Protein AF-A0A532AGA0-F1 (afdb_monomer_lite)

Foldseek 3Di:
DDDDDDDDDPPPCPVVVQVVVCVVVLAQDDDDDPVVVVPPDPPDDDPCVRVVVSVVSVVVSVVVVVCVVCVVVVVVVVVVVVD

Sequence (83 aa):
PKNILMIGPTGVGKTEISRRLARLAGAPFVKVEATKFTEVGYVGRDVEQIIRDLVEIAIGLVREKMREDVKARAHVNAEERVL

Secondary structure (DSSP, 8-state):
---------TTSSHHHHHHHHHHHTT-------GGGGTSTT-TT--THHHHHHHHHHHHHHHHHHHHHHHHHHHHHHHHHTT-

Radius of gyration: 19.64 Å; chains: 1; bounding box: 49×30×55 Å

pLDDT: mean 89.91, std 11.26, range [54.94, 98.25]

Structure (mmCIF, N/CA/C/O backbone):
data_AF-A0A532AGA0-F1
#
_entry.id   AF-A0A532AGA0-F1
#
loop_
_atom_site.group_PDB
_atom_site.id
_atom_site.type_symbol
_atom_site.label_atom_id
_atom_site.label_alt_id
_atom_site.label_comp_id
_atom_site.label_asym_id
_atom_site.label_entity_id
_atom_site.label_seq_id
_atom_site.pdbx_PDB_ins_code
_atom_site.Cartn_x
_atom_site.Cartn_y
_atom_site.Cartn_z
_atom_site.occupancy
_atom_site.B_iso_or_equiv
_atom_site.auth_seq_id
_atom_site.auth_comp_id
_atom_site.auth_asym_id
_atom_site.auth_atom_id
_atom_site.pdbx_PDB_model_num
ATOM 1 N N . PRO A 1 1 ? -2.273 -16.490 -5.947 1.00 76.81 1 PRO A N 1
ATOM 2 C CA . PRO A 1 1 ? -2.257 -15.111 -6.504 1.00 76.81 1 PRO A CA 1
ATOM 3 C C . PRO A 1 1 ? -1.831 -15.125 -7.977 1.00 76.81 1 PRO A C 1
ATOM 5 O O . PRO A 1 1 ? -0.921 -15.873 -8.318 1.00 76.81 1 PRO A O 1
ATOM 8 N N . LYS A 1 2 ? -2.492 -14.344 -8.841 1.00 94.06 2 LYS A N 1
ATOM 9 C CA . LYS A 1 2 ? -2.048 -14.121 -10.227 1.00 94.06 2 LYS A CA 1
ATOM 10 C C . LYS A 1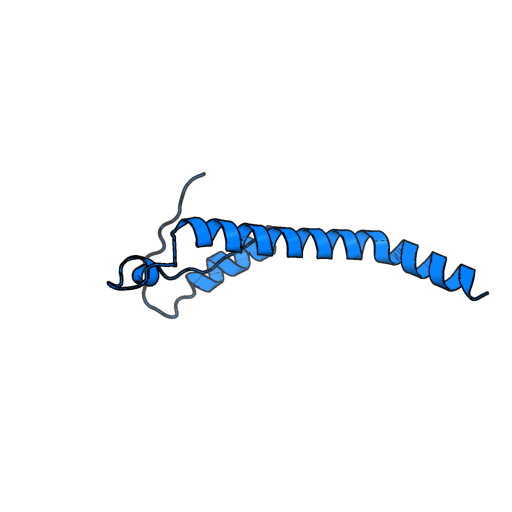 2 ? -1.468 -12.708 -10.311 1.00 94.06 2 LYS A C 1
ATOM 12 O O . LYS A 1 2 ? -2.207 -11.745 -10.135 1.00 94.06 2 LYS A O 1
ATOM 17 N N . ASN A 1 3 ? -0.156 -12.595 -10.507 1.00 95.31 3 ASN A N 1
ATOM 18 C CA . ASN A 1 3 ? 0.527 -11.301 -10.585 1.00 95.31 3 ASN A CA 1
ATOM 19 C C . ASN A 1 3 ? 0.199 -10.595 -11.912 1.00 95.31 3 ASN A C 1
ATOM 21 O O . ASN A 1 3 ? -0.021 -11.256 -12.926 1.00 95.31 3 ASN A O 1
ATOM 25 N N . ILE A 1 4 ? 0.168 -9.259 -11.899 1.00 96.25 4 ILE A N 1
ATOM 26 C CA . ILE A 1 4 ? -0.198 -8.427 -13.054 1.00 96.25 4 ILE A CA 1
ATOM 27 C C . ILE A 1 4 ? 1.016 -7.603 -13.488 1.00 96.25 4 ILE A C 1
ATOM 29 O O . ILE A 1 4 ? 1.622 -6.914 -12.669 1.00 96.25 4 ILE A O 1
ATOM 33 N N . LEU A 1 5 ? 1.325 -7.628 -14.785 1.00 97.19 5 LEU A N 1
ATOM 34 C CA . LEU A 1 5 ? 2.276 -6.721 -15.422 1.00 97.19 5 LEU A CA 1
ATOM 35 C C . LEU A 1 5 ? 1.499 -5.679 -16.237 1.00 97.19 5 LEU A C 1
ATOM 37 O O . LEU A 1 5 ? 0.801 -6.028 -17.185 1.00 97.19 5 LEU A O 1
ATOM 41 N N . MET A 1 6 ? 1.609 -4.402 -15.870 1.00 97.19 6 MET A N 1
ATOM 42 C CA . MET A 1 6 ? 0.972 -3.301 -16.601 1.00 97.19 6 MET A CA 1
ATOM 43 C C . MET A 1 6 ? 1.958 -2.677 -17.593 1.00 97.19 6 MET A C 1
ATOM 45 O O . MET A 1 6 ? 2.989 -2.147 -17.179 1.00 97.19 6 MET A O 1
ATOM 49 N N . ILE A 1 7 ? 1.622 -2.674 -18.884 1.00 97.31 7 ILE A N 1
ATOM 50 C CA . ILE A 1 7 ? 2.451 -2.101 -19.956 1.00 97.31 7 ILE A CA 1
ATOM 51 C C . ILE A 1 7 ? 1.749 -0.864 -20.528 1.00 97.31 7 ILE A C 1
ATOM 53 O O . ILE A 1 7 ? 0.562 -0.904 -20.835 1.00 97.31 7 ILE A O 1
ATOM 57 N N . GLY A 1 8 ? 2.473 0.251 -20.647 1.00 96.94 8 GLY A N 1
ATOM 58 C CA . GLY A 1 8 ? 1.965 1.501 -21.227 1.00 96.94 8 GLY A CA 1
ATOM 59 C C . GLY A 1 8 ? 2.845 2.711 -20.883 1.00 96.94 8 GLY A C 1
ATOM 60 O O . GLY A 1 8 ? 3.677 2.605 -19.973 1.00 96.94 8 GLY A O 1
ATOM 61 N N . PRO A 1 9 ? 2.668 3.869 -21.547 1.00 97.56 9 PRO A N 1
ATOM 62 C CA . PRO A 1 9 ? 3.496 5.059 -21.325 1.00 97.56 9 PRO A CA 1
ATOM 63 C C . PRO A 1 9 ? 3.269 5.687 -19.939 1.00 97.56 9 PRO A C 1
ATOM 65 O O . PRO A 1 9 ? 2.387 5.279 -19.176 1.00 97.56 9 PRO A O 1
ATOM 68 N N . THR A 1 10 ? 4.104 6.646 -19.542 1.00 95.69 10 THR A N 1
ATOM 69 C CA . THR A 1 10 ? 3.910 7.397 -18.290 1.00 95.69 10 THR A CA 1
ATOM 70 C C . THR A 1 10 ? 2.604 8.203 -18.339 1.00 95.69 10 THR A C 1
ATOM 72 O O . THR A 1 10 ? 2.073 8.491 -19.405 1.00 95.69 10 THR A O 1
ATOM 75 N N . GLY A 1 11 ? 2.015 8.497 -17.177 1.00 96.12 11 GLY A N 1
ATOM 76 C CA . GLY A 1 11 ? 0.789 9.306 -17.094 1.00 96.12 11 GLY A CA 1
ATOM 77 C C . GLY A 1 11 ? -0.538 8.591 -17.398 1.00 96.12 11 GLY A C 1
ATOM 78 O O . GLY A 1 11 ? -1.574 9.092 -16.986 1.00 96.12 11 GLY A O 1
ATOM 79 N N . VAL A 1 12 ? -0.551 7.388 -17.987 1.00 97.69 12 VAL A N 1
ATOM 80 C CA . VAL A 1 12 ? -1.807 6.661 -18.327 1.00 97.69 12 VAL A CA 1
ATOM 81 C C . VAL A 1 12 ? -2.549 6.031 -17.136 1.00 97.69 12 VAL A C 1
ATOM 83 O O . VAL A 1 12 ? -3.473 5.247 -17.317 1.00 97.69 12 VAL A O 1
ATOM 86 N N . GLY A 1 13 ? -2.127 6.314 -15.902 1.00 97.38 13 GLY A N 1
ATOM 87 C CA . GLY A 1 13 ? -2.844 5.869 -14.703 1.00 97.38 13 GLY A CA 1
ATOM 88 C C . GLY A 1 13 ? -2.489 4.480 -14.158 1.00 97.38 13 GLY A C 1
ATOM 89 O O . GLY A 1 13 ? -3.145 4.043 -13.223 1.00 97.38 13 GLY A O 1
ATOM 90 N N . LYS A 1 14 ? -1.431 3.803 -14.636 1.00 98.25 14 LYS A N 1
ATOM 91 C CA . LYS A 1 14 ? -1.002 2.478 -14.112 1.00 98.25 14 LYS A CA 1
ATOM 92 C C . LYS A 1 14 ? -0.935 2.427 -12.575 1.00 98.25 14 LYS A C 1
ATOM 94 O O . LYS A 1 14 ? -1.526 1.561 -11.941 1.00 98.25 14 LYS A O 1
ATOM 99 N N . THR A 1 15 ? -0.262 3.404 -11.965 1.00 97.06 15 THR A N 1
ATOM 100 C CA . THR A 1 15 ? -0.146 3.508 -10.500 1.00 97.06 15 THR A CA 1
ATOM 101 C C . THR A 1 15 ? -1.483 3.823 -9.830 1.00 97.06 15 THR A C 1
ATOM 103 O O . THR A 1 15 ? -1.742 3.349 -8.726 1.00 97.06 15 THR A O 1
ATOM 106 N N . GLU A 1 16 ? -2.325 4.628 -10.477 1.00 98.06 16 GLU A N 1
ATOM 107 C CA . GLU A 1 16 ? -3.615 5.054 -9.930 1.00 98.06 16 GLU A CA 1
ATOM 108 C C . GLU A 1 16 ? -4.618 3.899 -9.910 1.00 98.06 16 GLU A C 1
ATOM 110 O O . GLU A 1 16 ? -5.321 3.724 -8.918 1.00 98.06 16 GLU A O 1
ATOM 115 N N . ILE A 1 17 ? -4.617 3.055 -10.948 1.00 97.88 17 ILE A N 1
ATOM 116 C CA . ILE A 1 17 ? -5.423 1.830 -11.007 1.00 97.88 17 ILE A CA 1
ATOM 117 C C . ILE A 1 17 ? -5.092 0.931 -9.810 1.00 97.88 17 ILE A C 1
ATOM 119 O O . ILE A 1 17 ? -5.991 0.577 -9.047 1.00 97.88 17 ILE A O 1
ATOM 123 N N . SER A 1 18 ? -3.811 0.622 -9.583 1.00 97.56 18 SER A N 1
ATOM 124 C CA . SER A 1 18 ? -3.396 -0.229 -8.458 1.00 97.56 18 SER A CA 1
ATOM 125 C C . SER A 1 18 ? -3.722 0.396 -7.098 1.00 97.56 18 SER A C 1
ATOM 127 O O . SER A 1 18 ? -4.237 -0.283 -6.210 1.00 97.56 18 SER A O 1
ATOM 129 N N . ARG A 1 19 ? -3.473 1.703 -6.939 1.00 97.69 19 ARG A N 1
ATOM 130 C CA . ARG A 1 19 ? -3.753 2.436 -5.695 1.00 97.69 19 ARG A CA 1
ATOM 131 C C . ARG A 1 19 ? -5.245 2.443 -5.364 1.00 97.69 19 ARG A C 1
ATOM 133 O O . ARG A 1 19 ? -5.619 2.213 -4.216 1.00 97.69 19 ARG A O 1
ATOM 140 N N . ARG A 1 20 ? -6.102 2.721 -6.350 1.00 98.00 20 ARG A N 1
ATOM 141 C CA . ARG A 1 20 ? -7.559 2.747 -6.160 1.00 98.00 20 ARG A CA 1
ATOM 142 C C . ARG A 1 20 ? -8.117 1.363 -5.888 1.00 98.00 20 ARG A C 1
ATOM 144 O O . ARG A 1 20 ? -8.946 1.236 -4.995 1.00 98.00 20 ARG A O 1
ATOM 151 N N . LEU A 1 21 ? -7.633 0.343 -6.593 1.00 97.56 21 LEU A N 1
ATOM 152 C CA . LEU A 1 21 ? -8.030 -1.038 -6.339 1.00 97.56 21 LEU A CA 1
ATOM 153 C C . LEU A 1 21 ? -7.743 -1.439 -4.887 1.00 97.56 21 LEU A C 1
ATOM 155 O O . LEU A 1 21 ? -8.625 -1.969 -4.220 1.00 97.56 21 LEU A O 1
ATOM 159 N N . ALA A 1 22 ? -6.550 -1.122 -4.374 1.00 97.69 22 ALA A N 1
ATOM 160 C CA . ALA A 1 22 ? -6.205 -1.413 -2.987 1.00 97.69 22 ALA A CA 1
ATOM 161 C C . ALA A 1 22 ? -7.107 -0.669 -1.988 1.00 97.69 22 ALA A C 1
ATOM 163 O O . ALA A 1 22 ? -7.592 -1.277 -1.039 1.00 97.69 22 ALA A O 1
ATOM 164 N N . ARG A 1 23 ? -7.411 0.615 -2.235 1.00 96.50 23 ARG A N 1
ATOM 165 C CA . ARG A 1 23 ? -8.355 1.385 -1.403 1.00 96.50 23 ARG A CA 1
ATOM 166 C C . ARG A 1 23 ? -9.758 0.780 -1.391 1.00 96.50 23 ARG A C 1
ATOM 168 O O . ARG A 1 23 ? -10.332 0.633 -0.320 1.00 96.50 23 ARG A O 1
ATOM 175 N N . LEU A 1 24 ? -10.293 0.415 -2.556 1.00 97.44 24 LEU A N 1
ATOM 176 C CA . LEU A 1 24 ? -11.617 -0.208 -2.674 1.00 97.44 24 LEU A CA 1
ATOM 177 C C . LEU A 1 24 ? -11.674 -1.572 -1.977 1.00 97.44 24 LEU A C 1
ATOM 179 O O . LEU A 1 24 ? -12.689 -1.912 -1.380 1.00 97.44 24 LEU A O 1
ATOM 183 N N . ALA A 1 25 ? -10.580 -2.331 -2.023 1.00 96.62 25 ALA A N 1
ATOM 184 C CA . ALA A 1 25 ? -10.461 -3.608 -1.330 1.00 96.62 25 ALA A CA 1
ATOM 185 C C . ALA A 1 25 ? -10.162 -3.470 0.176 1.00 96.62 25 ALA A C 1
ATOM 187 O O . ALA A 1 25 ? -10.099 -4.484 0.866 1.00 96.62 25 ALA A O 1
ATOM 188 N N . GLY A 1 26 ? -9.928 -2.253 0.687 1.00 95.50 26 GLY A N 1
ATOM 189 C CA . GLY A 1 26 ? -9.454 -2.044 2.058 1.00 95.50 26 GLY A CA 1
ATOM 190 C C . GLY A 1 26 ? -8.118 -2.744 2.335 1.00 95.50 26 GLY A C 1
ATOM 191 O O . GLY A 1 26 ? -7.907 -3.255 3.431 1.00 95.50 26 GLY A O 1
ATOM 192 N N . ALA A 1 27 ? -7.242 -2.826 1.333 1.00 97.44 27 ALA A N 1
ATOM 193 C CA . ALA A 1 27 ? -5.971 -3.536 1.402 1.00 97.44 27 ALA A CA 1
ATOM 194 C C . ALA A 1 27 ? -4.789 -2.565 1.595 1.00 97.44 27 ALA A C 1
ATOM 196 O O . ALA A 1 27 ? -4.789 -1.473 1.014 1.00 97.44 27 ALA A O 1
ATOM 197 N N . PRO A 1 28 ? -3.750 -2.953 2.361 1.00 98.00 28 PRO A N 1
ATOM 198 C CA . PRO A 1 28 ? -2.521 -2.170 2.458 1.00 98.00 28 PRO A CA 1
ATOM 199 C C . PRO A 1 28 ? -1.830 -2.082 1.087 1.00 98.00 28 PRO A C 1
ATOM 201 O O . PRO A 1 28 ? -1.849 -3.031 0.302 1.00 98.00 28 PRO A O 1
ATOM 204 N N . PHE A 1 29 ? -1.219 -0.933 0.788 1.00 97.88 29 PHE A N 1
ATOM 205 C CA . PHE A 1 29 ? -0.620 -0.651 -0.519 1.00 97.88 29 PHE A CA 1
ATOM 206 C C . PHE A 1 29 ? 0.714 0.079 -0.382 1.00 97.88 29 PHE A C 1
ATOM 208 O O . PHE A 1 29 ? 0.777 1.133 0.246 1.00 97.88 29 PHE A O 1
ATOM 215 N N . VAL A 1 30 ? 1.751 -0.430 -1.051 1.00 96.88 30 VAL A N 1
ATOM 216 C CA . VAL A 1 30 ? 3.085 0.182 -1.110 1.00 96.88 30 VAL A CA 1
ATOM 217 C C . VAL A 1 30 ? 3.494 0.412 -2.572 1.00 96.88 30 VAL A C 1
ATOM 219 O O . VAL A 1 30 ? 3.328 -0.465 -3.420 1.00 96.88 30 VAL A O 1
ATOM 222 N N . LYS A 1 31 ? 4.019 1.603 -2.893 1.00 95.56 31 LYS A N 1
ATOM 223 C CA . LYS A 1 31 ? 4.630 1.907 -4.201 1.00 95.56 31 LYS A CA 1
ATOM 224 C C . LYS A 1 31 ? 6.145 1.845 -4.048 1.00 95.56 31 LYS A C 1
ATOM 226 O O . LYS A 1 31 ? 6.710 2.617 -3.280 1.00 95.56 31 LYS A O 1
ATOM 231 N N . VAL A 1 32 ? 6.794 1.021 -4.861 1.00 92.75 32 VAL A N 1
ATOM 232 C CA . VAL A 1 32 ? 8.248 0.853 -4.854 1.00 92.75 32 VAL A CA 1
ATOM 233 C C . VAL A 1 32 ? 8.803 1.003 -6.273 1.00 92.75 32 VAL A C 1
ATOM 235 O O . VAL A 1 32 ? 8.152 0.626 -7.244 1.00 92.75 32 VAL A O 1
ATOM 238 N N . GLU A 1 33 ? 9.992 1.593 -6.400 1.00 90.44 33 GLU A N 1
ATOM 239 C CA . GLU A 1 33 ? 10.711 1.734 -7.673 1.00 90.44 33 GLU A CA 1
ATOM 240 C C . GLU A 1 33 ? 11.832 0.698 -7.741 1.00 90.44 33 GLU A C 1
ATOM 242 O O . GLU A 1 33 ? 12.704 0.680 -6.877 1.00 90.44 33 GLU A O 1
ATOM 247 N N . ALA A 1 34 ? 11.797 -0.167 -8.758 1.00 87.44 34 ALA A N 1
ATOM 248 C CA . ALA A 1 34 ? 12.688 -1.324 -8.858 1.00 87.44 34 ALA A CA 1
ATOM 249 C C . ALA A 1 34 ? 14.168 -0.947 -9.042 1.00 87.44 34 ALA A C 1
ATOM 251 O O . ALA A 1 34 ? 15.042 -1.647 -8.540 1.00 87.44 34 ALA A O 1
ATOM 252 N N . THR A 1 35 ? 14.454 0.180 -9.702 1.00 84.88 35 THR A N 1
ATOM 253 C CA . THR A 1 35 ? 15.831 0.646 -9.943 1.00 84.88 35 THR A CA 1
ATOM 254 C C . THR A 1 35 ? 16.592 0.930 -8.647 1.00 84.88 35 THR A C 1
ATOM 256 O O . THR A 1 35 ? 17.805 0.749 -8.599 1.00 84.88 35 THR A O 1
ATOM 259 N N . LYS A 1 36 ? 15.881 1.258 -7.559 1.00 80.62 36 LYS A N 1
ATOM 260 C CA . LYS A 1 36 ? 16.470 1.529 -6.237 1.00 80.62 36 LYS A CA 1
ATOM 261 C C . LYS A 1 36 ? 17.175 0.327 -5.605 1.00 80.62 36 LYS A C 1
ATOM 263 O O . LYS A 1 36 ? 17.925 0.521 -4.657 1.00 80.62 36 LYS A O 1
ATOM 268 N N . PHE A 1 37 ? 16.922 -0.891 -6.088 1.00 78.88 37 PHE A N 1
ATOM 269 C CA . PHE A 1 37 ? 17.525 -2.123 -5.557 1.00 78.88 37 PHE A CA 1
ATOM 270 C C . PHE A 1 37 ? 18.705 -2.618 -6.396 1.00 78.88 37 PHE A C 1
ATOM 272 O O . PHE A 1 37 ? 19.360 -3.584 -6.020 1.00 78.88 37 PHE A O 1
ATOM 279 N N . THR A 1 38 ? 18.970 -1.978 -7.536 1.00 76.06 38 THR A N 1
ATOM 280 C CA . THR A 1 38 ? 20.042 -2.366 -8.464 1.00 76.06 38 THR A CA 1
ATOM 281 C C . THR A 1 38 ? 21.117 -1.290 -8.619 1.00 76.06 38 THR A C 1
ATOM 283 O O . THR A 1 38 ? 22.139 -1.540 -9.251 1.00 76.06 38 THR A O 1
ATOM 286 N N . GLU A 1 39 ? 20.903 -0.088 -8.076 1.00 73.50 39 GLU A N 1
ATOM 287 C CA . GLU A 1 39 ? 21.888 0.997 -8.094 1.00 73.50 39 GLU A CA 1
ATOM 288 C C . GLU A 1 39 ? 23.086 0.661 -7.183 1.00 73.50 39 GLU A C 1
ATOM 290 O O . GLU A 1 39 ? 22.950 0.443 -5.976 1.00 73.50 39 GLU A O 1
ATOM 295 N N . VAL A 1 40 ? 24.274 0.586 -7.793 1.00 56.09 40 VAL A N 1
ATOM 296 C CA . VAL A 1 40 ? 25.547 0.227 -7.150 1.00 56.09 40 VAL A CA 1
ATOM 297 C C . VAL A 1 40 ? 25.851 1.220 -6.023 1.00 56.09 40 VAL A C 1
ATOM 299 O O . VAL A 1 40 ? 26.094 2.395 -6.285 1.00 56.09 40 VAL A O 1
ATOM 302 N N . GLY A 1 41 ? 25.847 0.751 -4.771 1.00 58.16 41 GLY A N 1
ATOM 303 C CA . GLY A 1 41 ? 26.275 1.537 -3.604 1.00 58.16 41 GLY A CA 1
ATOM 304 C C . GLY A 1 41 ? 25.295 1.605 -2.431 1.00 58.16 41 GLY A C 1
ATOM 305 O O . GLY A 1 41 ? 25.672 2.101 -1.373 1.00 58.16 41 GLY A O 1
ATOM 306 N N . TYR A 1 42 ? 24.070 1.086 -2.549 1.00 56.53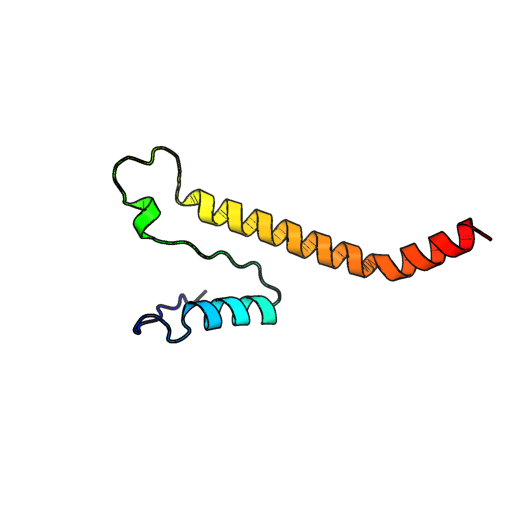 42 TYR A N 1
ATOM 307 C CA . TYR A 1 42 ? 23.119 1.114 -1.431 1.00 56.53 42 TYR A CA 1
ATOM 308 C C . TYR A 1 42 ? 23.206 -0.149 -0.558 1.00 56.53 42 TYR A C 1
ATOM 310 O O . TYR A 1 42 ? 22.380 -1.056 -0.636 1.00 56.53 42 TYR A O 1
ATOM 318 N N . VAL A 1 43 ? 24.212 -0.197 0.317 1.00 54.94 43 VAL A N 1
ATOM 319 C CA . VAL A 1 43 ? 24.306 -1.183 1.408 1.00 54.94 43 VAL A CA 1
ATOM 320 C C . VAL A 1 43 ? 23.257 -0.816 2.471 1.00 54.94 43 VAL A C 1
ATOM 322 O O . VAL A 1 43 ? 23.571 -0.155 3.454 1.00 54.94 43 VAL A O 1
ATOM 325 N N . GLY A 1 44 ? 21.975 -1.134 2.245 1.00 58.44 44 GLY A N 1
ATOM 326 C CA . GLY A 1 44 ? 20.935 -0.867 3.255 1.00 58.44 44 GLY A CA 1
ATOM 327 C C . GLY A 1 44 ? 19.466 -0.880 2.820 1.00 58.44 44 GLY A C 1
ATOM 328 O O . GLY A 1 44 ? 18.598 -0.875 3.689 1.00 58.44 44 GLY A O 1
ATOM 329 N N . ARG A 1 45 ? 19.138 -0.917 1.520 1.00 62.81 45 ARG A N 1
ATOM 330 C CA . ARG A 1 45 ? 17.753 -1.152 1.061 1.00 62.81 45 ARG A CA 1
ATOM 331 C C . ARG A 1 45 ? 17.618 -2.575 0.548 1.00 62.81 45 ARG A C 1
ATOM 333 O O . ARG A 1 45 ? 17.725 -2.836 -0.643 1.00 62.81 45 ARG A O 1
ATOM 340 N N . ASP A 1 46 ? 17.401 -3.482 1.487 1.00 76.00 46 ASP A N 1
ATOM 341 C CA . ASP A 1 46 ? 17.027 -4.861 1.198 1.00 76.00 46 ASP A CA 1
ATOM 342 C C . ASP A 1 46 ? 15.627 -4.903 0.554 1.00 76.00 46 ASP A C 1
ATOM 344 O O . ASP A 1 46 ? 14.740 -4.131 0.933 1.00 76.00 46 ASP A O 1
ATOM 348 N N . VAL A 1 47 ? 15.409 -5.815 -0.395 1.00 82.06 47 VAL A N 1
ATOM 349 C CA . VAL A 1 47 ? 14.082 -6.146 -0.939 1.00 82.06 47 VAL A CA 1
ATOM 350 C C . VAL A 1 47 ? 13.085 -6.503 0.166 1.00 82.06 47 VAL A C 1
ATOM 352 O O . VAL A 1 47 ? 11.891 -6.235 0.024 1.00 82.06 47 VAL A O 1
ATOM 355 N N . GLU A 1 48 ? 13.560 -7.006 1.307 1.00 87.56 48 GLU A N 1
ATOM 356 C CA . GLU A 1 48 ? 12.734 -7.218 2.497 1.00 87.56 48 GLU A CA 1
ATOM 357 C C . GLU A 1 48 ? 12.062 -5.941 3.030 1.00 87.56 48 GLU A C 1
ATOM 359 O O . GLU A 1 48 ? 10.990 -6.012 3.637 1.00 87.56 48 GLU A O 1
ATOM 364 N N . GLN A 1 49 ? 12.641 -4.760 2.784 1.00 87.62 49 GLN A N 1
ATOM 365 C CA . GLN A 1 49 ? 12.059 -3.489 3.217 1.00 87.62 49 GLN A CA 1
ATOM 366 C C . GLN A 1 49 ? 10.676 -3.258 2.598 1.00 87.62 49 GLN A C 1
ATOM 368 O O . GLN A 1 49 ? 9.806 -2.691 3.249 1.00 87.62 49 GLN A O 1
ATOM 373 N N . ILE A 1 50 ? 10.436 -3.770 1.386 1.00 92.00 50 ILE A N 1
ATOM 374 C CA . ILE A 1 50 ? 9.131 -3.684 0.715 1.00 92.00 50 ILE A CA 1
ATOM 375 C C . ILE A 1 50 ? 8.040 -4.327 1.576 1.00 92.00 50 ILE A C 1
ATOM 377 O O . ILE A 1 50 ? 6.935 -3.795 1.698 1.00 92.00 50 ILE A O 1
ATOM 381 N N . ILE A 1 51 ? 8.355 -5.473 2.184 1.00 93.94 51 ILE A N 1
ATOM 382 C CA . ILE A 1 51 ? 7.425 -6.204 3.042 1.00 93.94 51 ILE A CA 1
ATOM 383 C C . ILE A 1 51 ? 7.267 -5.491 4.385 1.00 93.94 51 ILE A C 1
ATOM 385 O O . ILE A 1 51 ? 6.143 -5.369 4.867 1.00 93.94 51 ILE A O 1
ATOM 389 N N . ARG A 1 52 ? 8.357 -4.970 4.964 1.00 94.44 52 ARG A N 1
ATOM 390 C CA . ARG A 1 52 ? 8.303 -4.192 6.214 1.00 94.44 52 ARG A CA 1
ATOM 391 C C . ARG A 1 52 ? 7.409 -2.957 6.080 1.00 94.44 52 ARG A C 1
ATOM 393 O O . ARG A 1 52 ? 6.499 -2.790 6.889 1.00 94.44 52 ARG A O 1
ATOM 400 N N . ASP A 1 53 ? 7.593 -2.173 5.019 1.00 94.88 53 ASP A N 1
ATOM 401 C CA . ASP A 1 53 ? 6.781 -0.984 4.736 1.00 94.88 53 ASP A CA 1
ATOM 402 C C . ASP A 1 53 ? 5.296 -1.353 4.554 1.00 94.88 53 ASP A C 1
ATOM 404 O O . ASP A 1 53 ? 4.401 -0.686 5.076 1.00 94.88 53 ASP A O 1
ATOM 408 N N . LEU A 1 54 ? 5.009 -2.452 3.842 1.00 97.38 54 LEU A N 1
ATOM 409 C CA . LEU A 1 54 ? 3.639 -2.927 3.639 1.00 97.38 54 LEU A CA 1
ATOM 410 C C . LEU A 1 54 ? 2.964 -3.332 4.960 1.00 97.38 54 LEU A C 1
ATOM 412 O O . LEU A 1 54 ? 1.789 -3.020 5.171 1.00 97.38 54 LEU A O 1
ATOM 416 N N . VAL A 1 55 ? 3.695 -4.020 5.841 1.00 98.12 55 VAL A N 1
ATOM 417 C CA . VAL A 1 55 ? 3.201 -4.440 7.161 1.00 98.12 55 VAL A CA 1
ATOM 418 C C . VAL A 1 55 ? 2.930 -3.231 8.0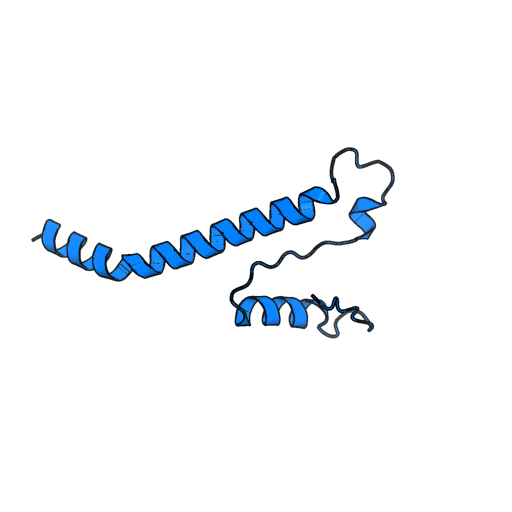52 1.00 98.12 55 VAL A C 1
ATOM 420 O O . VAL A 1 55 ? 1.890 -3.186 8.707 1.00 98.12 55 VAL A O 1
ATOM 423 N N . GLU A 1 56 ? 3.804 -2.227 8.051 1.00 97.69 56 GLU A N 1
ATOM 424 C CA . GLU A 1 56 ? 3.598 -1.002 8.828 1.00 97.69 56 GLU A CA 1
ATOM 425 C C . GLU A 1 56 ? 2.317 -0.265 8.403 1.00 97.69 56 GLU A C 1
ATOM 427 O O . GLU A 1 56 ? 1.493 0.105 9.246 1.00 97.69 56 GLU A O 1
ATOM 432 N N . ILE A 1 57 ? 2.082 -0.151 7.091 1.00 97.94 57 ILE A N 1
ATOM 433 C CA . ILE A 1 57 ? 0.843 0.415 6.538 1.00 97.94 57 ILE A CA 1
ATOM 434 C C . ILE A 1 57 ? -0.378 -0.413 6.966 1.00 97.94 57 ILE A C 1
ATOM 436 O O . ILE A 1 57 ? -1.407 0.151 7.345 1.00 97.94 57 ILE A O 1
ATOM 440 N N . ALA A 1 58 ? -0.274 -1.745 6.945 1.00 98.25 58 ALA A N 1
ATOM 441 C CA . ALA A 1 58 ? -1.354 -2.633 7.371 1.00 98.25 58 ALA A CA 1
ATOM 442 C C . ALA A 1 58 ? -1.702 -2.452 8.858 1.00 98.25 58 ALA A C 1
ATOM 444 O O . ALA A 1 58 ? -2.880 -2.388 9.209 1.00 98.25 58 ALA A O 1
ATOM 445 N N . ILE A 1 59 ? -0.694 -2.311 9.726 1.00 98.12 59 ILE A N 1
ATOM 446 C CA . ILE A 1 59 ? -0.890 -2.032 11.155 1.00 98.12 59 ILE A CA 1
ATOM 447 C C . ILE A 1 59 ? -1.630 -0.704 11.341 1.00 98.12 59 ILE A C 1
ATOM 449 O O . ILE A 1 59 ? -2.570 -0.636 12.137 1.00 98.12 59 ILE A O 1
ATOM 453 N N . GLY A 1 60 ? -1.233 0.341 10.609 1.00 97.31 60 GLY A N 1
ATOM 454 C CA . GLY A 1 60 ? -1.913 1.638 10.630 1.00 97.31 60 GLY A CA 1
ATOM 455 C C . GLY A 1 60 ? -3.394 1.522 10.263 1.00 97.31 60 GLY A C 1
ATOM 456 O O . GLY A 1 60 ? -4.250 1.980 11.019 1.00 97.31 60 GLY A O 1
ATOM 457 N N . LEU A 1 61 ? -3.690 0.822 9.166 1.00 96.31 61 LEU A N 1
ATOM 458 C CA . LEU A 1 61 ? -5.051 0.603 8.675 1.00 96.31 61 LEU A CA 1
ATOM 459 C C . LEU A 1 61 ? -5.933 -0.138 9.695 1.00 96.31 61 LE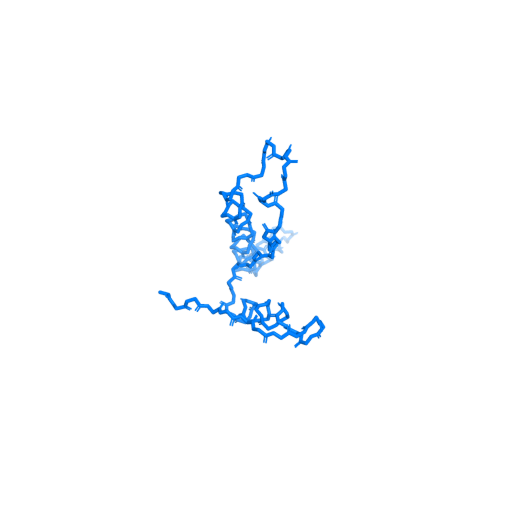U A C 1
ATOM 461 O O . LEU A 1 61 ? -7.074 0.252 9.942 1.00 96.31 61 LEU A O 1
ATOM 465 N N . VAL A 1 62 ? -5.404 -1.194 10.321 1.00 96.88 62 VAL A N 1
ATOM 466 C CA . VAL A 1 62 ? -6.136 -1.955 11.346 1.00 96.88 62 VAL A CA 1
ATOM 467 C C . VAL A 1 62 ? -6.384 -1.099 12.586 1.00 96.88 62 VAL A C 1
ATOM 469 O O . VAL A 1 62 ? -7.495 -1.095 13.111 1.00 96.88 62 VAL A O 1
ATOM 472 N N . ARG A 1 63 ? -5.382 -0.335 13.039 1.00 96.44 63 ARG A N 1
ATOM 473 C CA . ARG A 1 63 ? -5.528 0.567 14.192 1.00 96.44 63 ARG A CA 1
ATOM 474 C C . ARG A 1 63 ? -6.594 1.630 13.958 1.00 96.44 63 ARG A C 1
ATOM 476 O O . ARG A 1 63 ? -7.359 1.914 14.873 1.00 96.44 63 ARG A O 1
ATOM 483 N N . GLU A 1 64 ? -6.638 2.216 12.766 1.00 94.94 64 GLU A N 1
ATOM 484 C CA . GLU A 1 64 ? -7.662 3.194 12.394 1.00 94.94 64 GLU A CA 1
ATOM 485 C C . GLU A 1 64 ? -9.058 2.568 12.435 1.00 94.94 64 GLU A C 1
ATOM 487 O O . GLU A 1 64 ? -9.940 3.085 13.118 1.00 94.94 64 GLU A O 1
ATOM 492 N N . LYS A 1 65 ? -9.227 1.394 11.816 1.00 94.25 65 LYS A N 1
ATOM 493 C CA . LYS A 1 65 ? -10.497 0.661 11.839 1.00 94.25 65 LYS A CA 1
ATOM 494 C C . LYS A 1 65 ? -10.965 0.351 13.264 1.00 94.25 65 LYS A C 1
ATOM 496 O O . LYS A 1 65 ? -12.093 0.664 13.622 1.00 94.25 65 LYS A O 1
ATOM 501 N N . MET A 1 66 ? -10.076 -0.189 14.100 1.00 94.50 66 MET A N 1
ATOM 502 C CA . MET A 1 66 ? -10.395 -0.504 15.496 1.00 94.50 66 MET A CA 1
ATOM 503 C C . MET A 1 66 ? -10.778 0.740 16.307 1.00 94.50 66 MET A C 1
ATOM 505 O O . MET A 1 66 ? -11.625 0.652 17.192 1.00 94.50 66 MET A O 1
ATOM 509 N N . ARG A 1 67 ? -10.154 1.894 16.034 1.00 93.81 67 ARG A N 1
ATOM 510 C CA . ARG A 1 67 ? -10.501 3.164 16.691 1.00 93.81 67 ARG A CA 1
ATOM 511 C C . ARG A 1 67 ? -11.895 3.637 16.304 1.00 93.81 67 ARG A C 1
ATOM 513 O O . ARG A 1 67 ? -12.636 4.069 17.182 1.00 93.81 67 ARG A O 1
ATOM 520 N N . GLU A 1 68 ? -12.254 3.545 15.028 1.00 93.25 68 GLU A N 1
ATOM 521 C CA . GLU A 1 68 ? -13.599 3.903 14.572 1.00 93.25 68 GLU A CA 1
ATOM 522 C C . GLU A 1 68 ? -14.664 2.974 15.178 1.00 93.25 68 GLU A C 1
ATOM 524 O O . GLU A 1 68 ? -15.686 3.464 15.658 1.00 93.25 68 GLU A O 1
ATOM 529 N N . ASP A 1 69 ? -14.389 1.671 15.290 1.00 92.69 69 ASP A N 1
ATOM 530 C CA . ASP A 1 69 ? -15.322 0.693 15.874 1.00 92.69 69 ASP A CA 1
ATOM 531 C C . ASP A 1 69 ? -15.677 0.996 17.347 1.00 92.69 69 ASP A C 1
ATOM 533 O O . ASP A 1 69 ? -16.792 0.723 17.800 1.00 92.69 69 ASP A O 1
ATOM 537 N N . VAL A 1 70 ? -14.749 1.577 18.118 1.00 93.00 70 VAL A N 1
ATOM 538 C CA . VAL A 1 70 ? -14.967 1.902 19.542 1.00 93.00 70 VAL A CA 1
ATOM 539 C C . VAL A 1 70 ? -15.434 3.338 19.783 1.00 93.00 70 VAL A C 1
ATOM 541 O O . VAL A 1 70 ? -15.836 3.667 20.899 1.00 93.00 70 VAL A O 1
ATOM 544 N N . LYS A 1 71 ? -15.415 4.194 18.759 1.00 92.25 71 LYS A N 1
ATOM 545 C CA . LYS A 1 71 ? -15.649 5.642 18.864 1.00 92.25 71 LYS A CA 1
ATOM 546 C C . LYS A 1 71 ? -17.022 5.995 19.429 1.00 92.25 71 LYS A C 1
ATOM 548 O O . LYS A 1 71 ? -17.112 6.846 20.307 1.00 92.25 71 LYS A O 1
ATOM 553 N N . ALA A 1 72 ? -18.072 5.303 18.986 1.00 87.38 72 ALA A N 1
ATOM 554 C CA . ALA A 1 72 ? -19.435 5.539 19.466 1.00 87.38 72 ALA A CA 1
ATOM 555 C C . ALA A 1 72 ? -19.580 5.227 20.966 1.00 87.38 72 ALA A C 1
ATOM 557 O O . ALA A 1 72 ? -20.096 6.043 21.723 1.00 87.38 72 ALA A O 1
ATOM 558 N N . ARG A 1 73 ? -19.055 4.078 21.417 1.00 88.56 73 ARG A N 1
ATOM 559 C CA . ARG A 1 73 ? -19.062 3.698 22.842 1.00 88.56 73 ARG A CA 1
ATOM 560 C C . ARG A 1 73 ? -18.195 4.632 23.680 1.00 88.56 73 ARG A C 1
ATOM 562 O O . ARG A 1 73 ? -18.582 5.011 24.777 1.00 88.56 73 ARG A O 1
ATOM 569 N N . ALA A 1 74 ? -17.030 5.011 23.158 1.00 89.00 74 ALA A N 1
ATOM 570 C CA . ALA A 1 74 ? -16.137 5.946 23.828 1.00 89.00 74 ALA A CA 1
ATOM 571 C C . ALA A 1 74 ? -16.789 7.322 24.025 1.00 89.00 74 ALA A C 1
ATOM 573 O O . ALA A 1 74 ? -16.569 7.942 25.059 1.00 89.00 74 ALA A O 1
ATOM 574 N N . HIS A 1 75 ? -17.600 7.777 23.064 1.00 90.25 75 HIS A N 1
ATOM 575 C CA . HIS A 1 75 ? -18.320 9.043 23.165 1.00 90.25 75 HIS A CA 1
ATOM 576 C C . HIS A 1 75 ? -19.385 9.010 24.266 1.00 90.25 75 HIS A C 1
ATOM 578 O O . HIS A 1 75 ? -19.341 9.849 25.159 1.00 90.25 75 HIS A O 1
ATOM 584 N N . VAL A 1 76 ? -20.249 7.987 24.272 1.00 90.81 76 VAL A N 1
ATOM 585 C CA . VAL A 1 76 ? -21.291 7.813 25.303 1.00 90.81 76 VAL A CA 1
ATOM 586 C C . VAL A 1 76 ? -20.680 7.729 26.704 1.00 90.81 76 VAL A C 1
ATOM 588 O O . VAL A 1 76 ? -21.071 8.466 27.602 1.00 90.81 76 VAL A O 1
ATOM 591 N N . ASN A 1 77 ? -19.647 6.901 26.884 1.00 90.81 77 ASN A N 1
ATOM 592 C CA . ASN A 1 77 ? -18.980 6.757 28.180 1.00 90.81 77 ASN A CA 1
ATOM 593 C C . ASN A 1 77 ? -18.295 8.052 28.653 1.00 90.81 77 ASN A C 1
ATOM 595 O O . ASN A 1 77 ? -18.086 8.239 29.851 1.00 90.81 77 ASN A O 1
ATOM 599 N N . ALA A 1 78 ? -17.865 8.912 27.725 1.00 89.94 78 ALA A N 1
ATOM 600 C CA . ALA A 1 78 ? -17.288 10.204 28.068 1.00 89.94 78 ALA A CA 1
ATOM 601 C C . ALA A 1 78 ? -18.366 11.188 28.542 1.00 89.94 78 ALA A C 1
ATOM 603 O O . ALA A 1 78 ? -18.120 11.904 29.508 1.00 89.94 78 ALA A O 1
ATOM 604 N N . GLU A 1 79 ? -19.547 11.194 27.915 1.00 90.25 79 GLU A N 1
ATOM 605 C CA . GLU A 1 79 ? -20.691 12.014 28.339 1.00 90.25 79 GLU A CA 1
ATOM 606 C C . GLU A 1 79 ? -21.205 11.600 29.72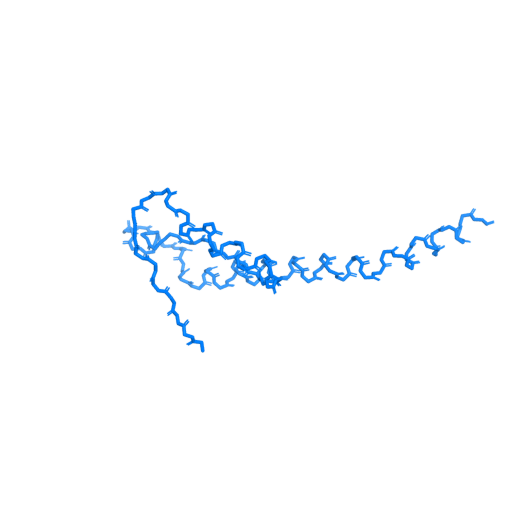4 1.00 90.25 79 GLU A C 1
ATOM 608 O O . GLU A 1 79 ? -21.334 12.449 30.604 1.00 90.25 79 GLU A O 1
ATOM 613 N N . GLU A 1 80 ? -21.401 10.298 29.961 1.00 87.62 80 GLU A N 1
ATOM 614 C CA . GLU A 1 80 ? -21.853 9.767 31.260 1.00 87.62 80 GLU A CA 1
ATOM 615 C C . GLU A 1 80 ? -20.898 10.083 32.416 1.00 87.62 80 GLU A C 1
ATOM 617 O O . GLU A 1 80 ? -21.316 10.125 33.565 1.00 87.62 80 GLU A O 1
ATOM 622 N N . ARG A 1 81 ? -19.606 10.287 32.137 1.00 83.88 81 ARG A N 1
ATOM 623 C CA . ARG A 1 81 ? -18.600 10.590 33.164 1.00 83.88 81 ARG A CA 1
ATOM 624 C C . ARG A 1 81 ? -18.536 12.075 33.534 1.00 83.88 81 ARG A C 1
ATOM 626 O O . ARG A 1 81 ? -17.898 12.417 34.529 1.00 83.88 81 ARG A O 1
ATOM 633 N N . VAL A 1 82 ? -19.098 12.945 32.697 1.00 81.44 82 VAL A N 1
ATOM 634 C CA . VAL A 1 82 ? -19.104 14.404 32.891 1.00 81.44 82 VAL A CA 1
ATOM 635 C C . VAL A 1 82 ? -20.412 14.882 33.539 1.00 81.44 82 VAL A C 1
ATOM 637 O O . VAL A 1 82 ? -20.402 15.938 34.173 1.00 81.44 82 VAL A O 1
ATOM 640 N N . LEU A 1 83 ? -21.500 14.117 33.398 1.00 62.53 83 LEU A N 1
ATOM 641 C CA . LEU A 1 83 ? -22.771 14.295 34.115 1.00 62.53 83 LEU A CA 1
ATOM 642 C C . LEU A 1 83 ? -22.705 13.733 3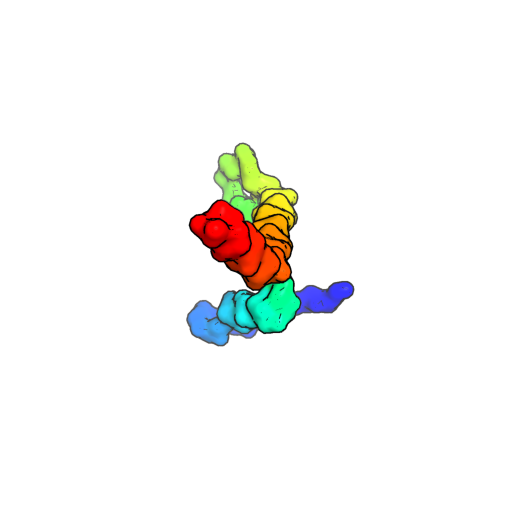5.544 1.00 62.53 83 LEU A C 1
ATOM 644 O O . LEU A 1 83 ? -23.380 14.325 36.415 1.00 62.53 83 LEU A O 1
#

=== Feature glossary ===
The record interleaves many kinds of information about one protein. Here is each kind framed as the question it answers.

Q: What does the local fold look like, residue by residue?
A: The Foldseek 3Di string encodes local tertiary geometry as a 20-letter alphabet — one character per residue — derived from the relative positions of nearby Cα atoms. Unlike the amino-acid sequence, 3Di is a direct function of the 3D structure, so two proteins with the same fold have similar 3Di strings even at low sequence identity.

Q: Which residues are in helices, strands, or loops?
A: The SS8 string is DSSP's per-residue secondary-structure call. α-helix (H) means an i→i+4 H-bond ladder; β-strand (E) means the residue participates in a β-sheet; 3₁₀ (G) and π (I) are tighter and wider helices; T/S are turns/bends; '-' is loop.

Q: How big and how compact is the whole molecule?
A: Radius of gyration (Rg) is the root-mean-square distance of Cα atoms from their centroid — a single number for overall size and compactness. A globular domain of N residues has Rg ≈ 2.2·N^0.38 Å; an extended or disordered chain has a much larger Rg. The Cα contact count is the number of residue pairs whose Cα atoms are within 8 Å and are more than four positions apart in sequence — a standard proxy for tertiary packing density. The bounding box is the smallest axis-aligned box enclosing all Cα atoms.

Q: Where is each backbone atom in 3D?
A: Structure coordinates are given as an mmCIF _atom_site loop: one row per atom with element, residue name, chain id, sequence number, and x/y/z position in Å. Only the four main-chain atoms per residue are included here; side chains are omitted to keep the record compact.

Q: What is the amino-acid chain?
A: Primary structure: the covalent order of the twenty standard amino acids along the backbone. Two proteins with the same sequence will (almost always) fold to the same structure; two with 30% identity often share a fold but not the details.

Q: What if only a Cα trace is available?
A: Three-state secondary structure (P-SEA) collapses the eight DSSP classes into helix (a), strand (b), and coil (c). P-SEA assigns these from Cα geometry alone — distances and angles — without requiring backbone oxygens, so it works on any Cα trace.

Q: What family and function is it annotated with?
A: Database cross-references. InterPro integrates a dozen domain/family signature databases into unified entries with residue-range hits. GO terms attach function/process/location labels with evidence codes. CATH codes position the fold in a four-level structural taxonomy. Organism is the NCBI-taxonomy species name.

Q: How confident is the AlphaFold model at each residue?
A: pLDDT is the predicted lDDT-Cα score: AlphaFold's confidence that the local environment of each residue (all inter-atomic distances within 15 Å) is correctly placed. It is a per-residue number between 0 and 100, with higher meaning more reliable.

Q: How mobile is each atom in the crystal?
A: B-factor (Debye–Waller factor) reflects atomic displacement in the crystal lattice. It is an experimental observable (units Å²), not a prediction; low values mean the atom is pinned down, high values mean it moves or is heterogeneous across the crystal.

Q: Which residues are buried vs exposed?
A: SASA measures how much of the protein is reachable by solvent. It is computed by rolling a water-sized probe over the atomic surface and summing the exposed area (Å²). Per-residue SASA distinguishes core (buried, low SASA) from surface (exposed, high SASA) residues; total SASA is a whole-molecule size measure.

Q: What do the diagnostic plots show?
A: Plot images: a contact map (which residues are close in 3D, as an N×N binary image), a Ramachandran scatter (backbone torsion angles, revealing secondary-structure composition at a glance), and — for AlphaFold structures — a PAE heatmap (pairwise prediction confidence).

Q: What known structures does this most resemble?
A: The Foldseek neighbor list gives the closest experimentally determined structures in the PDB, ranked by structural alignment. TM-score near 1 means near-identical fold; near 0.3 means only rough topology match. This is how one finds what a novel AlphaFold prediction most resembles in the solved-structure universe.

Q: Are the domains correctly placed relative to each other?
A: Predicted aligned error is AlphaFold's pairwise confidence. Unlike pLDDT (per-residue), PAE is per-residue-pair and captures whether two parts of the structure are correctly placed relative to each other. Units are ångströms of expected positional error.

Q: What do the rendered images show?
A: Structure images are PyMOL renders from six orthogonal camera directions. Cartoon representation draws helices as coils and strands as arrows; sticks shows the backbone as bonds; surface shows the solvent-excluded envelope. Rainbow coloring maps sequence position to hue (blue→red, N→C); chain coloring assigns a distinct color per polypeptide.

Q: What are the backbone torsion angles?
A: φ (phi) and ψ (psi) are the two rotatable backbone dihedrals per residue: φ is the C(i-1)–N–Cα–C torsion, ψ is the N–Cα–C–N(i+1) torsion, both in degrees on (−180°, 180°]. α-helical residues cluster near (−60°, −45°); β-strand residues near (−120°, +130°). A Ramachandran plot is simply a scatter of (φ, ψ) for every residue.